Protein AF-N1TZ53-F1 (afdb_monomer)

Foldseek 3Di:
DDPDPDDQQKKKWKKKWKWKAAQNHTPDIDIDIDPDIGSDPVVLVVVVVVVLVCCCVPHQWDQDPDPQFGIWHADDPNRIIMTMHMDMDMDGPPDDPPDPDD

Radius of gyration: 16.99 Å; Cα contacts (8 Å, |Δi|>4): 171; chains: 1; bounding box: 37×34×56 Å

Sequence (102 aa):
MEFSPSKPAETYRIRVTVAIYRDNILSYKNEVIIPSEYFRRTEARAHIQKEISERLLHSNFFRSPRPDYDLVRYAEEATCNTFLRYRILSLKSGESFIKERI

Secondary structure (DSSP, 8-state):
-----PPPSEEEEEEEEEEEEETTEEEEEEEEEEEEEESSHHHHHHHHHHHHHHHHHHSS-EE-SSTT-SEEE--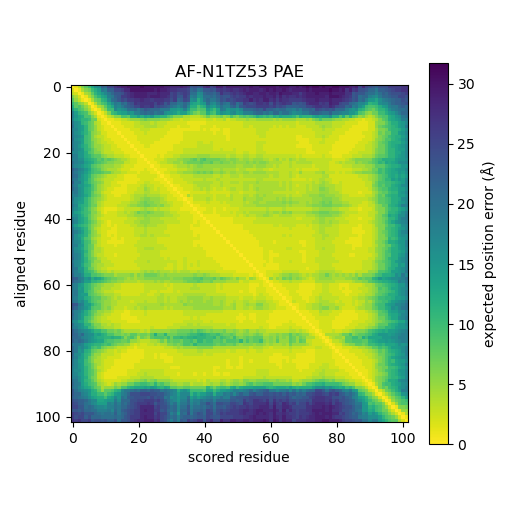TTTTEEEEEEEEEEEEETT--------

Structure (mmCIF, N/CA/C/O backbone):
data_AF-N1TZ53-F1
#
_entry.id   AF-N1TZ53-F1
#
loop_
_atom_site.group_PDB
_atom_site.id
_atom_site.type_symbol
_atom_site.label_atom_id
_atom_site.label_alt_id
_atom_site.label_comp_id
_atom_site.label_asym_id
_atom_site.label_entity_id
_atom_site.label_seq_id
_atom_site.pdbx_PDB_ins_code
_atom_site.Cartn_x
_atom_site.Cartn_y
_atom_site.Cartn_z
_atom_site.occupancy
_atom_site.B_iso_or_equiv
_atom_site.auth_seq_id
_atom_site.auth_comp_id
_atom_site.auth_asym_id
_atom_site.auth_atom_id
_atom_site.pdbx_PDB_model_num
ATOM 1 N N . MET A 1 1 ? 21.599 -3.940 -39.877 1.00 43.41 1 MET A N 1
ATOM 2 C CA . MET A 1 1 ? 21.848 -4.533 -38.547 1.00 43.41 1 MET A CA 1
ATOM 3 C C . MET A 1 1 ? 20.698 -4.112 -37.658 1.00 43.41 1 MET A C 1
ATOM 5 O O . MET A 1 1 ? 20.640 -2.953 -37.271 1.00 43.41 1 MET A O 1
ATOM 9 N N . GLU A 1 2 ? 19.735 -5.001 -37.432 1.00 44.34 2 GLU A N 1
ATOM 10 C CA . GLU A 1 2 ? 18.642 -4.730 -36.498 1.00 44.34 2 GLU A CA 1
ATOM 11 C C . GLU A 1 2 ? 19.167 -4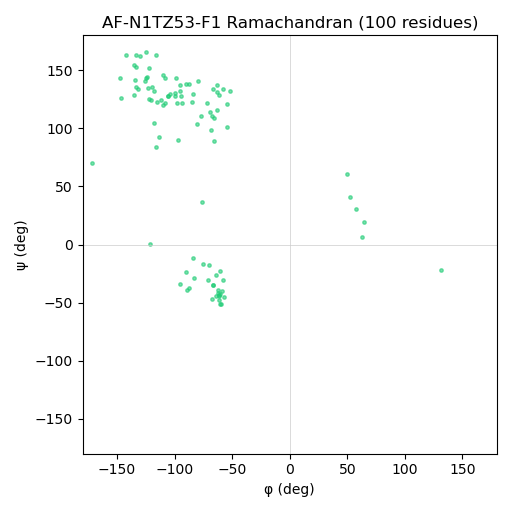.915 -35.074 1.00 44.34 2 GLU A C 1
ATOM 13 O O . GLU A 1 2 ? 19.513 -6.022 -34.660 1.00 44.34 2 GLU A O 1
ATOM 18 N N . PHE A 1 3 ? 19.289 -3.814 -34.333 1.00 52.81 3 PHE A N 1
ATOM 19 C CA . PHE A 1 3 ? 19.540 -3.862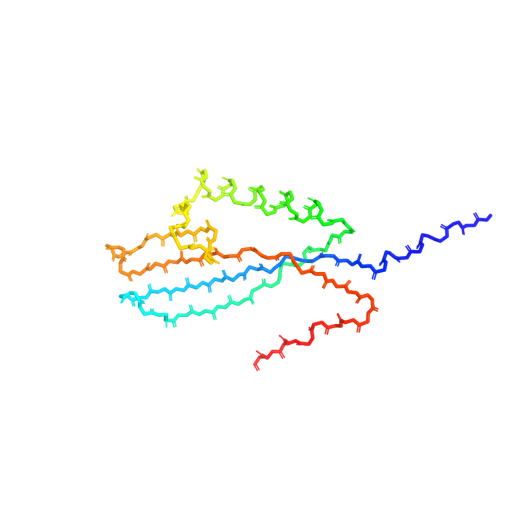 -32.899 1.00 52.81 3 PHE A CA 1
ATOM 20 C C . PHE A 1 3 ? 18.288 -4.426 -32.231 1.00 52.81 3 PHE A C 1
ATOM 22 O O . PHE A 1 3 ? 17.318 -3.710 -32.007 1.00 52.81 3 PHE A O 1
ATOM 29 N N . SER A 1 4 ? 18.304 -5.719 -31.922 1.00 56.62 4 SER A N 1
ATOM 30 C CA . SER A 1 4 ? 17.335 -6.290 -30.991 1.00 56.62 4 SER A CA 1
ATOM 31 C C . SER A 1 4 ? 17.661 -5.735 -29.603 1.00 56.62 4 SER A C 1
ATOM 33 O O . SER A 1 4 ? 18.749 -6.032 -29.099 1.00 56.62 4 SER A O 1
ATOM 35 N N . PRO A 1 5 ? 16.800 -4.916 -28.969 1.00 55.06 5 PRO A N 1
ATOM 36 C CA . PRO A 1 5 ? 17.053 -4.496 -27.603 1.00 55.06 5 PRO A CA 1
ATOM 37 C C . PRO A 1 5 ? 17.024 -5.753 -26.736 1.00 55.06 5 PRO A C 1
ATOM 39 O O . PRO A 1 5 ? 16.006 -6.444 -26.650 1.00 55.06 5 PRO A O 1
ATOM 42 N N . SER A 1 6 ? 18.163 -6.086 -26.128 1.00 62.06 6 SER A N 1
ATOM 43 C CA . SER A 1 6 ? 18.220 -7.125 -25.111 1.00 62.06 6 SER A CA 1
ATOM 44 C C . SER A 1 6 ? 17.192 -6.766 -24.041 1.00 62.06 6 SER A C 1
ATOM 46 O O . SER A 1 6 ? 17.217 -5.667 -23.482 1.00 62.06 6 SER A O 1
ATOM 48 N N . LYS A 1 7 ? 16.227 -7.663 -23.801 1.00 61.59 7 LYS A N 1
ATOM 49 C CA . LYS A 1 7 ? 15.260 -7.473 -22.717 1.00 61.59 7 LYS A CA 1
ATOM 50 C C . LYS A 1 7 ? 16.048 -7.195 -21.432 1.00 61.59 7 LYS A C 1
ATOM 52 O O . LYS A 1 7 ? 17.018 -7.913 -21.167 1.00 61.59 7 LYS A O 1
ATOM 57 N N . PRO A 1 8 ? 15.685 -6.160 -20.660 1.00 64.81 8 PRO A N 1
ATOM 58 C CA . PRO A 1 8 ? 16.395 -5.853 -19.431 1.00 64.81 8 PRO A CA 1
ATOM 59 C C . PRO A 1 8 ? 16.350 -7.070 -18.507 1.00 64.81 8 PRO A C 1
ATOM 61 O O . PRO A 1 8 ? 15.307 -7.697 -18.335 1.00 64.81 8 PRO A O 1
ATOM 64 N N . ALA A 1 9 ? 17.507 -7.412 -17.938 1.00 73.06 9 ALA A N 1
ATOM 65 C CA . ALA A 1 9 ? 17.683 -8.613 -17.120 1.00 73.06 9 ALA A CA 1
ATOM 66 C C . ALA A 1 9 ? 16.783 -8.621 -15.869 1.00 73.06 9 ALA A C 1
ATOM 68 O O . ALA A 1 9 ? 16.462 -9.686 -15.331 1.00 73.06 9 ALA A O 1
ATOM 69 N N . GLU A 1 10 ? 16.361 -7.433 -15.436 1.00 84.62 10 GLU A N 1
ATOM 70 C CA . GLU A 1 10 ? 15.527 -7.193 -14.272 1.00 84.62 10 GLU A CA 1
ATOM 71 C C . GLU A 1 10 ? 14.372 -6.259 -14.649 1.00 84.62 10 GLU A C 1
ATOM 73 O O . GLU A 1 10 ? 14.562 -5.231 -15.303 1.00 84.62 10 GLU A O 1
ATOM 78 N N . THR A 1 11 ? 13.169 -6.622 -14.226 1.00 91.19 11 THR A N 1
ATOM 79 C CA . THR A 1 11 ? 11.987 -5.758 -14.260 1.00 91.19 11 THR A CA 1
ATOM 80 C C . THR A 1 11 ? 11.527 -5.508 -12.832 1.00 91.19 11 THR A C 1
ATOM 82 O O . THR A 1 11 ? 11.935 -6.194 -11.896 1.00 91.19 11 THR A O 1
ATOM 85 N N . TYR A 1 12 ? 10.699 -4.494 -12.627 1.00 93.69 12 TYR A N 1
ATOM 86 C CA . TYR A 1 12 ? 10.177 -4.151 -11.316 1.00 93.69 12 TYR A CA 1
ATOM 87 C C . TYR A 1 12 ? 8.659 -4.119 -11.344 1.00 93.69 12 TYR A C 1
ATOM 89 O O . TYR A 1 12 ? 8.053 -3.647 -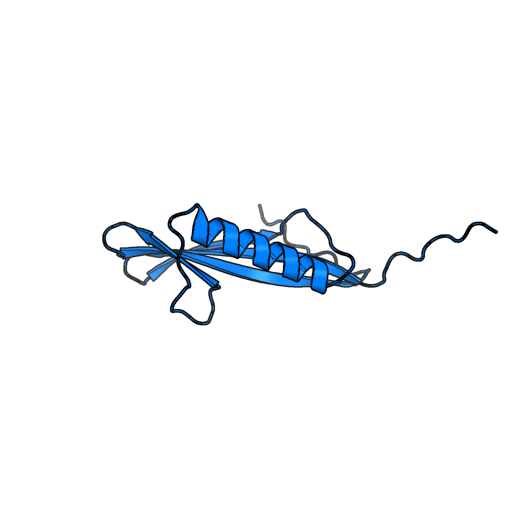12.301 1.00 93.69 12 TYR A O 1
ATOM 97 N N . ARG A 1 13 ? 8.040 -4.570 -10.256 1.00 95.12 13 ARG A N 1
ATOM 98 C CA . ARG A 1 13 ? 6.594 -4.456 -10.026 1.00 95.12 13 ARG A CA 1
ATOM 99 C C . ARG A 1 13 ? 6.327 -3.875 -8.656 1.00 95.12 13 ARG A C 1
ATOM 101 O O . ARG A 1 13 ? 7.194 -3.873 -7.785 1.00 95.12 13 ARG A O 1
ATOM 108 N N . ILE A 1 14 ? 5.118 -3.376 -8.454 1.00 96.44 14 ILE A N 1
ATOM 109 C CA . ILE A 1 14 ? 4.703 -2.810 -7.173 1.00 96.44 14 ILE A CA 1
ATOM 110 C C . ILE A 1 14 ? 3.760 -3.800 -6.498 1.00 96.44 14 ILE A C 1
ATOM 112 O O . ILE A 1 14 ? 2.777 -4.240 -7.089 1.00 96.44 14 ILE A O 1
ATOM 116 N N . ARG A 1 15 ? 4.062 -4.145 -5.249 1.00 96.81 15 ARG A N 1
ATOM 117 C CA . ARG A 1 15 ? 3.168 -4.861 -4.343 1.00 96.81 15 ARG A CA 1
ATOM 118 C C . ARG A 1 15 ? 2.519 -3.865 -3.398 1.00 96.81 15 ARG A C 1
ATOM 120 O O . ARG A 1 15 ? 3.222 -3.097 -2.741 1.00 96.81 15 ARG A O 1
ATOM 127 N N . VAL A 1 16 ? 1.203 -3.945 -3.281 1.00 97.19 16 VAL A N 1
ATOM 128 C CA . VAL A 1 16 ? 0.410 -3.215 -2.296 1.00 97.19 16 VAL A CA 1
ATOM 129 C C . VAL A 1 16 ? -0.113 -4.213 -1.274 1.00 97.19 16 VAL A C 1
ATOM 131 O O . VAL A 1 16 ? -0.823 -5.152 -1.621 1.00 97.19 16 VAL A O 1
ATOM 134 N N . THR A 1 17 ? 0.241 -4.034 -0.008 1.00 97.56 17 THR A N 1
ATOM 135 C CA . THR A 1 17 ? -0.381 -4.767 1.098 1.00 97.56 17 THR A CA 1
ATOM 136 C C . THR A 1 17 ? -1.509 -3.918 1.665 1.00 97.56 17 THR A C 1
ATOM 138 O O . THR A 1 17 ? -1.274 -2.767 2.030 1.00 97.56 17 THR A O 1
ATOM 141 N N . VAL A 1 18 ? -2.702 -4.497 1.775 1.00 97.00 18 VAL A N 1
ATOM 142 C CA . VAL A 1 18 ? -3.856 -3.911 2.464 1.00 97.00 18 VAL A CA 1
ATOM 143 C C . VAL A 1 18 ? -4.071 -4.691 3.752 1.00 97.00 18 VAL A C 1
ATOM 145 O O . VAL A 1 18 ? -4.252 -5.907 3.703 1.00 97.00 18 VAL A O 1
ATOM 148 N N . ALA A 1 19 ? -4.042 -4.015 4.895 1.00 97.38 19 ALA A N 1
ATOM 149 C CA . ALA A 1 19 ? -4.309 -4.622 6.195 1.00 97.38 19 ALA A CA 1
ATOM 150 C C . ALA A 1 19 ? -5.451 -3.889 6.899 1.00 97.38 19 ALA A C 1
ATOM 152 O O . ALA A 1 19 ? -5.467 -2.664 6.925 1.00 97.38 19 ALA A O 1
ATOM 153 N N . ILE A 1 20 ? -6.397 -4.622 7.478 1.00 96.56 20 ILE A N 1
ATOM 154 C CA . ILE A 1 20 ? -7.495 -4.062 8.268 1.00 96.56 20 ILE A CA 1
ATOM 155 C C . ILE A 1 20 ? -7.329 -4.545 9.700 1.00 96.56 20 ILE A C 1
ATOM 157 O O . ILE A 1 20 ? -7.284 -5.751 9.955 1.00 96.56 20 ILE A O 1
ATOM 161 N N . TYR A 1 21 ? -7.238 -3.596 10.623 1.00 96.00 21 TYR A N 1
ATOM 162 C CA . TYR A 1 21 ? -7.212 -3.849 12.055 1.00 96.00 21 TYR A CA 1
ATOM 163 C C . TYR A 1 21 ? -8.557 -3.449 12.655 1.00 96.00 21 TYR A C 1
ATOM 165 O O . TYR A 1 21 ? -8.989 -2.322 12.432 1.00 96.00 21 TYR A O 1
ATOM 173 N N . ARG A 1 22 ? -9.188 -4.353 13.408 1.00 95.25 22 ARG A N 1
ATOM 174 C CA . ARG A 1 22 ?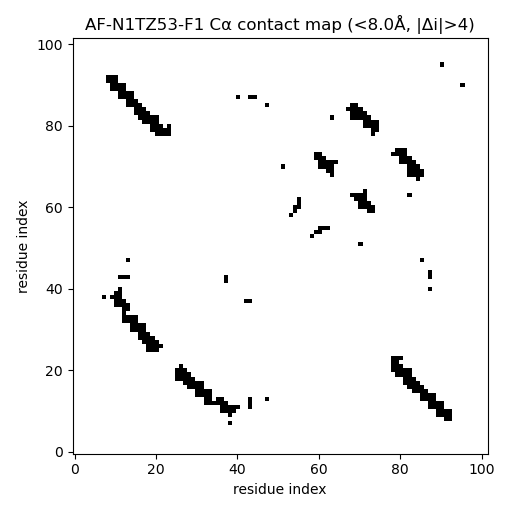 -10.385 -4.097 14.220 1.00 95.25 22 ARG A CA 1
ATOM 175 C C . ARG A 1 22 ? -10.002 -4.206 15.686 1.00 95.25 22 ARG A C 1
ATOM 177 O O . ARG A 1 22 ? -9.386 -5.201 16.053 1.00 95.25 22 ARG A O 1
ATOM 184 N N . ASP A 1 23 ? -10.258 -3.173 16.477 1.00 93.00 23 ASP A N 1
ATOM 185 C CA . ASP A 1 23 ? -9.861 -3.096 17.891 1.00 93.00 23 ASP A CA 1
ATOM 186 C C . ASP A 1 23 ? -8.367 -3.388 18.097 1.00 93.00 23 ASP A C 1
ATOM 188 O O . ASP A 1 23 ? -7.948 -4.106 19.000 1.00 93.00 23 ASP A O 1
ATOM 192 N N . ASN A 1 24 ? -7.537 -2.861 17.190 1.00 89.12 24 ASN A N 1
ATOM 193 C CA . ASN A 1 24 ? -6.094 -3.120 17.105 1.00 89.12 24 ASN A CA 1
ATOM 194 C C . ASN A 1 24 ? -5.679 -4.578 16.825 1.00 89.12 24 ASN A C 1
ATOM 196 O O . ASN A 1 24 ? -4.479 -4.857 16.762 1.00 89.12 24 ASN A O 1
ATOM 200 N N . ILE A 1 25 ? -6.619 -5.479 16.543 1.00 94.00 25 ILE A N 1
ATOM 201 C CA . ILE A 1 25 ? -6.373 -6.863 16.127 1.00 94.00 25 ILE A CA 1
ATOM 202 C C . ILE A 1 25 ? -6.408 -6.945 14.600 1.00 94.00 25 ILE A C 1
ATOM 204 O O . ILE A 1 25 ? -7.313 -6.421 13.953 1.00 94.00 25 ILE A O 1
ATOM 208 N N . LEU A 1 26 ? -5.414 -7.601 13.994 1.00 95.44 26 LEU A N 1
ATOM 209 C CA . LEU A 1 26 ? -5.383 -7.803 12.545 1.00 95.44 26 LEU A CA 1
ATOM 210 C C . LEU A 1 26 ? -6.543 -8.718 12.128 1.00 95.44 26 LEU A C 1
ATOM 212 O O . LEU A 1 26 ? -6.515 -9.915 12.394 1.00 95.44 26 LEU A O 1
ATOM 216 N N . SER A 1 27 ? -7.539 -8.151 11.453 1.00 95.69 27 SER A N 1
ATOM 217 C CA . SER A 1 27 ? -8.732 -8.869 11.000 1.00 95.69 27 SER A CA 1
ATOM 218 C C . SER A 1 27 ? -8.594 -9.356 9.558 1.00 95.69 27 SER A C 1
ATOM 220 O O . SER A 1 27 ? -9.092 -10.424 9.216 1.00 95.69 27 SER A O 1
ATOM 222 N N . TYR A 1 28 ? -7.897 -8.596 8.711 1.00 95.69 28 TYR A N 1
ATOM 223 C CA . TYR A 1 28 ? -7.692 -8.949 7.309 1.00 95.69 28 TYR A CA 1
ATOM 224 C C . TYR A 1 28 ? -6.339 -8.455 6.815 1.00 95.69 28 TYR A C 1
ATOM 226 O O . TYR A 1 28 ? -5.898 -7.361 7.167 1.00 95.69 28 TYR A O 1
ATOM 234 N N . LYS A 1 29 ? -5.694 -9.245 5.957 1.00 96.38 29 LYS A N 1
ATOM 235 C CA . LYS A 1 29 ? -4.470 -8.858 5.263 1.00 96.38 29 LYS A CA 1
ATOM 236 C C . LYS A 1 29 ? -4.449 -9.486 3.882 1.00 96.38 29 LYS A C 1
ATOM 238 O O . LYS A 1 29 ? -4.535 -10.703 3.769 1.00 96.38 29 LYS A O 1
ATOM 243 N N . ASN A 1 30 ? -4.268 -8.665 2.858 1.00 96.81 30 ASN A N 1
ATOM 244 C CA . ASN A 1 30 ? -4.085 -9.137 1.494 1.00 96.81 30 ASN A CA 1
ATOM 245 C C . ASN A 1 30 ? -2.935 -8.403 0.804 1.00 96.81 30 ASN A C 1
ATOM 247 O O . ASN A 1 30 ? -2.590 -7.275 1.163 1.00 96.81 30 ASN A O 1
ATOM 251 N N . GLU A 1 31 ? -2.332 -9.058 -0.180 1.00 95.06 31 GLU A N 1
ATOM 252 C CA . GLU A 1 31 ? -1.256 -8.518 -0.999 1.00 95.06 31 GLU A CA 1
ATOM 253 C C . GLU A 1 31 ? -1.673 -8.555 -2.467 1.00 95.06 31 GLU A C 1
ATOM 255 O O . GLU A 1 31 ? -2.033 -9.600 -2.996 1.00 95.06 31 GLU A O 1
ATOM 260 N N . VAL A 1 32 ? -1.604 -7.404 -3.128 1.00 94.31 32 VAL A N 1
ATOM 261 C CA . VAL A 1 32 ? -1.971 -7.241 -4.534 1.00 94.31 32 VAL A CA 1
ATOM 262 C C . VAL A 1 32 ? -0.740 -6.791 -5.305 1.00 94.31 32 VAL A C 1
ATOM 264 O O . VAL A 1 32 ? -0.036 -5.873 -4.882 1.00 94.31 32 VAL A O 1
ATOM 267 N N . ILE A 1 33 ? -0.467 -7.432 -6.438 1.00 94.31 33 ILE A N 1
ATOM 268 C CA . ILE A 1 33 ? 0.574 -6.988 -7.365 1.00 94.31 33 ILE A CA 1
ATOM 269 C C . ILE A 1 33 ? -0.074 -6.098 -8.420 1.00 94.31 33 ILE A C 1
ATOM 271 O O . ILE A 1 33 ? -0.973 -6.535 -9.136 1.00 94.31 33 ILE A O 1
ATOM 275 N N . ILE A 1 34 ? 0.396 -4.857 -8.536 1.00 92.44 34 ILE A N 1
ATOM 276 C CA . ILE A 1 34 ? -0.057 -3.941 -9.584 1.00 92.44 34 ILE A CA 1
ATOM 277 C C . ILE A 1 34 ? 0.341 -4.538 -10.951 1.00 92.44 34 ILE A C 1
ATOM 279 O O . ILE A 1 34 ? 1.451 -5.071 -11.092 1.00 92.44 34 ILE A O 1
ATOM 283 N N . PRO A 1 35 ? -0.545 -4.504 -11.962 1.00 89.56 35 PRO A N 1
ATOM 284 C CA . PRO A 1 35 ? -0.265 -5.081 -13.278 1.00 89.56 35 PRO A CA 1
ATOM 285 C C . PRO A 1 35 ? 0.886 -4.383 -14.012 1.00 89.56 35 PRO A C 1
ATOM 287 O O . PRO A 1 35 ? 1.550 -5.014 -14.822 1.00 89.56 35 PRO A O 1
ATOM 290 N N . SER A 1 36 ? 1.149 -3.108 -13.712 1.00 91.38 36 SER A N 1
ATOM 291 C CA . SER A 1 36 ? 2.231 -2.338 -14.324 1.00 91.38 36 SER A CA 1
ATOM 292 C C . SER A 1 36 ? 3.612 -2.916 -14.009 1.00 91.38 36 SER A C 1
ATOM 294 O O . SER A 1 36 ? 3.961 -3.138 -12.844 1.00 91.38 36 SER A O 1
ATOM 296 N N . GLU A 1 37 ? 4.408 -3.078 -15.060 1.00 91.75 37 GLU A N 1
ATOM 297 C CA . GLU A 1 37 ? 5.814 -3.467 -15.002 1.00 91.75 37 GLU A CA 1
ATOM 298 C C . GLU A 1 37 ? 6.699 -2.272 -15.360 1.00 91.75 37 GLU A C 1
ATOM 300 O O . GLU A 1 37 ? 6.351 -1.455 -16.213 1.00 91.75 37 GLU A O 1
ATOM 305 N N . TYR A 1 38 ? 7.843 -2.164 -14.691 1.00 92.75 38 TYR A N 1
ATOM 306 C CA . TYR A 1 38 ? 8.796 -1.071 -14.863 1.00 92.75 38 TYR A CA 1
ATOM 307 C C . TYR A 1 38 ? 10.166 -1.621 -15.213 1.00 92.75 38 TYR A C 1
ATOM 309 O O . TYR A 1 38 ? 10.599 -2.634 -14.665 1.00 92.75 38 TYR A O 1
ATOM 317 N N . PHE A 1 39 ? 10.895 -0.906 -16.061 1.00 90.62 39 PHE A N 1
ATOM 318 C CA . PHE A 1 39 ? 12.271 -1.267 -16.400 1.00 90.62 39 PHE A CA 1
ATOM 319 C C . PHE A 1 39 ? 13.281 -0.607 -15.463 1.00 90.62 39 PHE A C 1
ATOM 321 O O . PHE A 1 39 ? 14.387 -1.112 -15.282 1.00 90.62 39 PHE A O 1
ATOM 328 N N . ARG A 1 40 ? 12.906 0.511 -14.829 1.00 91.50 40 ARG A N 1
ATOM 329 C CA . ARG A 1 40 ? 13.743 1.208 -13.849 1.00 91.50 40 ARG A CA 1
ATOM 330 C C . AR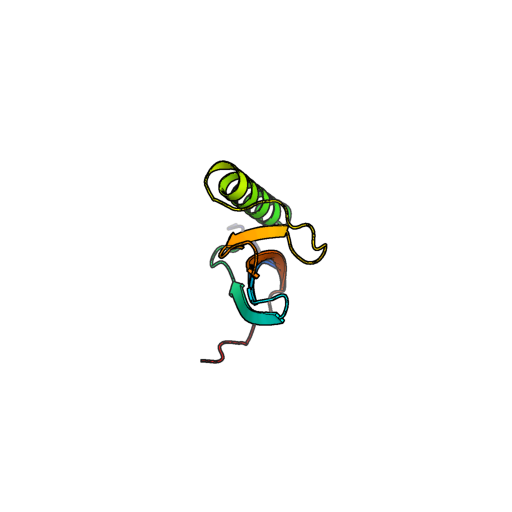G A 1 40 ? 13.051 1.275 -12.495 1.00 91.50 40 ARG A C 1
ATOM 332 O O . ARG A 1 40 ? 11.895 1.675 -12.377 1.00 91.50 40 ARG A O 1
ATOM 339 N N . ARG A 1 41 ? 13.801 0.996 -11.427 1.00 92.50 41 ARG A N 1
ATOM 340 C CA . ARG A 1 41 ? 13.305 1.108 -10.044 1.00 92.50 41 ARG A CA 1
ATOM 341 C C . ARG A 1 41 ? 12.809 2.520 -9.700 1.00 92.50 41 ARG A C 1
ATOM 343 O O . ARG A 1 41 ? 11.922 2.678 -8.864 1.00 92.50 41 ARG A O 1
ATOM 350 N N . THR A 1 42 ? 13.393 3.549 -10.314 1.00 95.19 42 THR A N 1
ATOM 351 C CA . THR A 1 42 ? 12.998 4.953 -10.130 1.00 95.19 42 THR A CA 1
ATOM 352 C C . THR A 1 42 ? 11.605 5.247 -10.683 1.00 95.19 42 THR A C 1
ATOM 354 O O . THR A 1 42 ? 10.874 6.004 -10.054 1.00 95.19 42 THR A O 1
ATOM 357 N N . GLU A 1 43 ? 11.199 4.605 -11.780 1.00 95.31 43 GLU A N 1
ATOM 358 C CA . GLU A 1 43 ? 9.852 4.742 -12.356 1.00 95.31 43 GLU A CA 1
ATOM 359 C C . GLU A 1 43 ? 8.800 4.135 -11.425 1.00 95.31 43 GLU A C 1
ATOM 361 O O . GLU A 1 43 ? 7.820 4.794 -11.081 1.00 95.31 43 GLU A O 1
ATOM 366 N N . ALA A 1 44 ? 9.058 2.925 -10.915 1.00 95.75 44 ALA A N 1
ATOM 367 C CA . ALA A 1 44 ? 8.195 2.289 -9.920 1.00 95.75 44 ALA A CA 1
ATOM 368 C C . ALA A 1 44 ? 8.064 3.151 -8.649 1.00 95.75 44 ALA A C 1
ATOM 370 O O . ALA A 1 44 ? 6.979 3.288 -8.084 1.00 95.75 44 ALA A O 1
ATOM 371 N N . ARG A 1 45 ? 9.163 3.778 -8.206 1.00 97.00 45 ARG A N 1
ATOM 372 C CA . ARG A 1 45 ? 9.148 4.710 -7.068 1.00 97.00 45 ARG A CA 1
ATOM 373 C C . ARG A 1 45 ? 8.310 5.953 -7.360 1.00 97.00 45 ARG A C 1
ATOM 375 O O . ARG A 1 45 ? 7.538 6.353 -6.493 1.00 97.00 45 ARG A O 1
ATOM 382 N N . ALA A 1 46 ? 8.456 6.546 -8.542 1.00 97.69 46 ALA A N 1
ATOM 383 C CA . ALA A 1 46 ? 7.686 7.717 -8.945 1.00 97.69 46 ALA A CA 1
ATOM 384 C C . ALA A 1 46 ? 6.181 7.408 -8.994 1.00 97.69 46 ALA A C 1
ATOM 386 O O . ALA A 1 46 ? 5.384 8.212 -8.518 1.00 97.69 46 ALA A O 1
ATOM 387 N N . HIS A 1 47 ? 5.793 6.217 -9.471 1.00 96.88 47 HIS A N 1
ATOM 388 C CA . HIS A 1 47 ? 4.400 5.767 -9.417 1.00 96.88 47 HIS A CA 1
ATOM 389 C C . HIS A 1 47 ? 3.888 5.698 -7.976 1.00 96.88 47 HIS A C 1
ATOM 391 O O . HIS A 1 47 ? 2.857 6.290 -7.673 1.00 96.88 47 HIS A O 1
ATOM 397 N N . ILE A 1 48 ? 4.618 5.029 -7.073 1.00 97.50 48 ILE A N 1
ATOM 398 C CA . ILE A 1 48 ? 4.226 4.934 -5.656 1.00 97.50 48 ILE A CA 1
ATOM 399 C C . ILE A 1 48 ? 4.064 6.330 -5.047 1.00 97.50 48 ILE A C 1
ATOM 401 O O . ILE A 1 48 ? 3.090 6.593 -4.349 1.00 97.50 48 ILE A O 1
ATOM 405 N N . GLN A 1 49 ? 5.010 7.236 -5.308 1.00 97.62 49 GLN A N 1
ATOM 406 C CA . GLN A 1 49 ? 4.946 8.605 -4.799 1.00 97.62 49 GLN A CA 1
ATOM 407 C C . GLN A 1 49 ? 3.715 9.347 -5.316 1.00 97.62 49 GLN A C 1
ATOM 409 O O . GLN A 1 49 ? 3.045 10.009 -4.528 1.00 97.62 49 GLN A O 1
ATOM 414 N N . LYS A 1 50 ? 3.400 9.209 -6.607 1.00 97.06 50 LYS A N 1
ATOM 415 C CA . LYS A 1 50 ? 2.202 9.796 -7.205 1.00 97.06 50 LYS A CA 1
ATOM 416 C C . LYS A 1 50 ? 0.931 9.255 -6.547 1.00 97.06 50 LYS A C 1
ATOM 418 O O . LYS A 1 50 ? 0.131 10.051 -6.071 1.00 97.06 50 LYS A O 1
ATOM 423 N N . GLU A 1 51 ? 0.789 7.935 -6.436 1.00 96.00 51 GLU A N 1
ATOM 424 C CA . GLU A 1 51 ? -0.399 7.303 -5.846 1.00 96.00 51 GLU A CA 1
ATOM 425 C C . GLU A 1 51 ? -0.582 7.689 -4.370 1.00 96.00 51 GLU A C 1
ATOM 427 O O . GLU A 1 51 ? -1.689 7.988 -3.925 1.00 96.00 51 GLU A O 1
ATOM 432 N N . ILE A 1 52 ? 0.511 7.731 -3.603 1.00 97.12 52 ILE A N 1
ATOM 433 C CA . ILE A 1 52 ? 0.485 8.187 -2.212 1.00 97.12 52 ILE A CA 1
ATOM 434 C C . ILE A 1 52 ? 0.030 9.646 -2.131 1.00 97.12 52 ILE A C 1
ATOM 436 O O . ILE A 1 52 ? -0.835 9.959 -1.316 1.00 97.12 52 ILE A O 1
ATOM 440 N N . SER A 1 53 ? 0.596 10.535 -2.949 1.00 97.56 53 SER A N 1
ATOM 441 C CA . SER A 1 53 ? 0.213 11.950 -2.963 1.00 97.56 53 SER A CA 1
ATOM 442 C C . SER A 1 53 ? -1.257 12.129 -3.337 1.00 97.56 53 SER A C 1
ATOM 444 O O . SER A 1 53 ? -1.971 12.854 -2.654 1.00 97.56 53 SER A O 1
ATOM 446 N N . GLU A 1 54 ? -1.739 11.419 -4.358 1.00 96.88 54 GLU A N 1
ATOM 447 C CA . GLU A 1 54 ? -3.148 11.443 -4.759 1.00 96.88 54 GLU A CA 1
ATOM 448 C C . GLU A 1 54 ? -4.068 10.954 -3.633 1.00 96.88 54 GLU A C 1
ATOM 450 O O . GLU A 1 54 ? -5.082 11.589 -3.354 1.00 96.88 54 GLU A O 1
ATOM 455 N N . ARG A 1 55 ? -3.703 9.877 -2.923 1.00 96.06 55 ARG A N 1
ATOM 456 C CA . ARG A 1 55 ? -4.490 9.377 -1.781 1.00 96.06 55 ARG A CA 1
ATOM 457 C C . ARG A 1 55 ? -4.505 10.336 -0.598 1.00 96.06 55 ARG A C 1
ATOM 459 O O . ARG A 1 55 ? -5.525 10.419 0.071 1.00 96.06 55 ARG A O 1
ATOM 466 N N . LEU A 1 56 ? -3.410 11.048 -0.344 1.00 96.31 56 LEU A N 1
ATOM 467 C CA . LEU A 1 56 ? -3.357 12.065 0.710 1.00 96.31 56 LEU A CA 1
ATOM 468 C C . LEU A 1 56 ? -4.178 13.313 0.358 1.00 96.31 56 LEU A C 1
ATOM 470 O O . LEU A 1 56 ? -4.673 13.980 1.258 1.00 96.31 56 LEU A O 1
ATOM 474 N N . LEU A 1 57 ? -4.303 13.641 -0.932 1.00 96.00 57 LEU A N 1
ATOM 475 C CA . LEU A 1 57 ? -5.026 14.826 -1.402 1.00 96.00 57 LEU A CA 1
ATOM 476 C C . LEU A 1 57 ? -6.523 14.577 -1.614 1.00 96.00 57 LEU A C 1
ATOM 478 O O . LEU A 1 57 ? -7.334 15.465 -1.371 1.00 96.00 57 LEU A O 1
ATOM 482 N N . HIS A 1 58 ? -6.890 13.393 -2.105 1.00 95.12 58 HIS A N 1
ATOM 483 C CA . HIS A 1 58 ? -8.233 13.116 -2.626 1.00 95.12 58 HIS A CA 1
ATOM 484 C C . HIS A 1 58 ? -8.954 11.974 -1.908 1.00 95.12 58 HIS A C 1
ATOM 486 O O . HIS A 1 58 ? -10.063 11.608 -2.289 1.00 95.12 58 HIS A O 1
ATOM 492 N N . SER A 1 59 ? -8.344 11.352 -0.901 1.00 92.12 59 SER A N 1
ATOM 493 C CA . SER A 1 59 ? -8.958 10.266 -0.135 1.00 92.12 59 SER A CA 1
ATOM 494 C C . SER A 1 59 ? -8.770 10.486 1.363 1.00 92.12 59 SER A C 1
ATOM 496 O O . SER A 1 59 ? -7.887 11.216 1.792 1.00 92.12 59 SER A O 1
ATOM 498 N N . ASN A 1 60 ? -9.561 9.792 2.184 1.00 93.19 60 ASN A N 1
ATOM 499 C CA . ASN A 1 60 ? -9.452 9.845 3.650 1.00 93.19 60 ASN A CA 1
ATOM 500 C C . ASN A 1 60 ? -8.250 9.036 4.187 1.00 93.19 60 ASN A C 1
ATOM 502 O O . ASN A 1 60 ? -8.354 8.360 5.210 1.00 93.19 60 ASN A O 1
ATOM 506 N N . PHE A 1 61 ? -7.131 9.035 3.464 1.00 97.00 61 PHE A N 1
ATOM 507 C CA . PHE A 1 61 ? -5.886 8.415 3.897 1.00 97.00 61 PHE A CA 1
ATOM 508 C C . PHE A 1 61 ? -4.950 9.467 4.483 1.00 97.00 61 PHE A C 1
ATOM 510 O O . PHE A 1 61 ? -4.824 10.576 3.980 1.00 97.00 61 PHE A O 1
ATOM 517 N N . PHE A 1 62 ? -4.228 9.063 5.516 1.00 96.75 62 PHE A N 1
ATOM 518 C CA . PHE A 1 62 ? -3.221 9.847 6.211 1.00 96.75 62 PHE A CA 1
ATOM 519 C C . PHE A 1 62 ? -1.908 9.078 6.224 1.00 96.75 62 PHE A C 1
ATOM 521 O O . PHE A 1 62 ? -1.877 7.871 5.974 1.00 96.75 62 PHE A O 1
ATOM 528 N N . ARG A 1 63 ? -0.810 9.757 6.559 1.00 96.81 63 ARG A N 1
ATOM 529 C CA . ARG A 1 63 ? 0.458 9.075 6.830 1.00 96.81 63 ARG A CA 1
ATOM 530 C C . ARG A 1 63 ? 0.289 8.139 8.020 1.00 96.81 63 ARG A C 1
ATOM 532 O O . ARG A 1 63 ? -0.220 8.540 9.064 1.00 96.81 63 ARG A O 1
ATOM 539 N N . SER A 1 64 ? 0.695 6.887 7.838 1.00 96.19 64 SER A N 1
ATOM 540 C CA . SER A 1 64 ? 0.623 5.895 8.905 1.00 96.19 64 SER A CA 1
ATOM 541 C C . SER A 1 64 ? 1.586 6.263 10.042 1.00 96.19 64 SER A C 1
ATOM 543 O O . SER A 1 64 ? 2.751 6.553 9.766 1.00 96.19 64 SER A O 1
ATOM 545 N N . PRO A 1 65 ? 1.153 6.198 11.314 1.00 93.25 65 PRO A N 1
ATOM 546 C CA . PRO A 1 65 ? 2.059 6.291 12.458 1.00 93.25 65 PRO A CA 1
ATOM 547 C C . PRO A 1 65 ? 2.852 4.993 12.675 1.00 93.25 65 PRO A C 1
ATOM 549 O O . PRO A 1 65 ? 3.849 4.985 13.392 1.00 93.25 65 PRO A O 1
ATOM 552 N N . ARG A 1 66 ? 2.413 3.877 12.076 1.00 92.38 66 ARG A N 1
ATOM 553 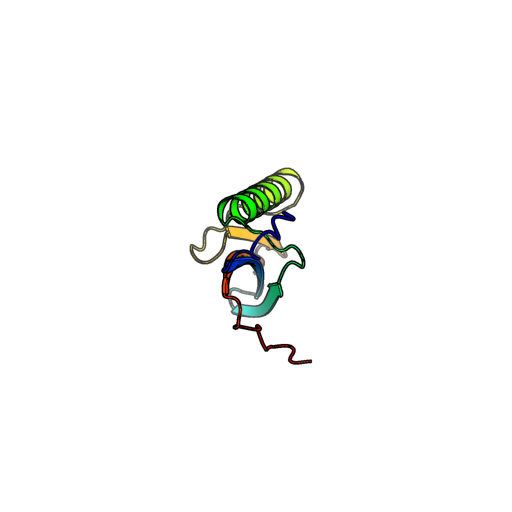C CA . ARG A 1 66 ? 3.125 2.600 12.143 1.00 92.38 66 ARG A CA 1
ATOM 554 C C . ARG A 1 66 ? 4.221 2.554 11.073 1.00 92.38 66 ARG A C 1
ATOM 556 O O . ARG A 1 66 ? 3.899 2.794 9.908 1.00 92.38 66 ARG A O 1
ATOM 563 N N . PRO A 1 67 ? 5.471 2.204 11.4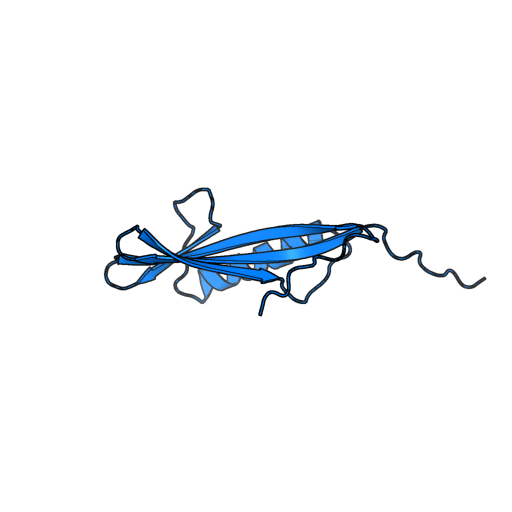28 1.00 90.69 67 PRO A N 1
ATOM 564 C CA . PRO A 1 67 ? 6.623 2.273 10.523 1.00 90.69 67 PRO A CA 1
ATOM 565 C C . PRO A 1 67 ? 6.590 1.234 9.393 1.0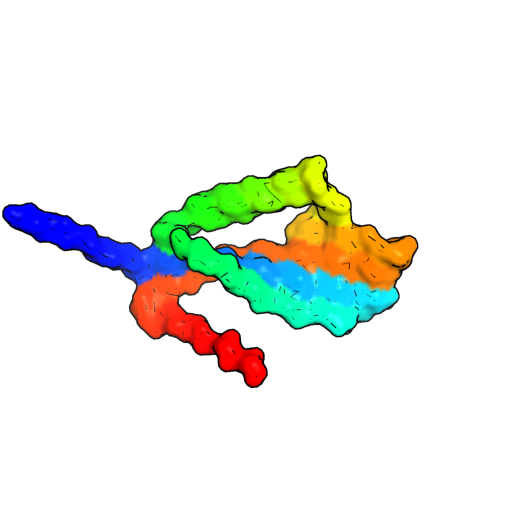0 90.69 67 PRO A C 1
ATOM 567 O O . PRO A 1 67 ? 7.316 1.350 8.407 1.00 90.69 67 PRO A O 1
ATOM 570 N N . ASP A 1 68 ? 5.777 0.190 9.531 1.00 93.25 68 ASP A N 1
ATOM 571 C CA . ASP A 1 68 ? 5.627 -0.871 8.544 1.00 93.25 68 ASP A CA 1
ATOM 572 C C . ASP A 1 68 ? 4.629 -0.532 7.428 1.00 93.25 68 ASP A C 1
ATOM 574 O O . ASP A 1 68 ? 4.640 -1.217 6.402 1.00 93.25 68 ASP A O 1
ATOM 578 N N . TYR A 1 69 ? 3.838 0.535 7.577 1.00 96.94 69 TYR A N 1
ATOM 579 C CA . TYR A 1 69 ? 2.845 0.988 6.601 1.00 96.94 69 TYR A CA 1
ATOM 580 C C . TYR A 1 69 ? 3.105 2.429 6.161 1.00 96.94 69 TYR A C 1
ATOM 582 O O . TYR A 1 69 ? 3.632 3.243 6.911 1.00 96.94 69 TYR A O 1
ATOM 590 N N . ASP A 1 70 ? 2.699 2.757 4.939 1.00 97.25 70 ASP A N 1
ATOM 591 C CA . ASP A 1 70 ? 2.854 4.097 4.372 1.00 97.25 70 ASP A CA 1
ATOM 592 C C . ASP A 1 70 ? 1.644 4.981 4.689 1.00 97.25 70 ASP A C 1
ATOM 594 O O . ASP A 1 70 ? 1.790 6.172 4.984 1.00 97.25 70 ASP A O 1
ATOM 598 N N . LEU A 1 71 ? 0.443 4.395 4.634 1.00 97.88 71 LEU A N 1
ATOM 599 C CA . LEU A 1 71 ? -0.822 5.103 4.812 1.00 97.88 71 LEU A CA 1
ATOM 600 C C . LEU A 1 71 ? -1.763 4.375 5.769 1.00 97.88 71 LEU A C 1
ATOM 602 O O . LEU A 1 71 ? -1.743 3.148 5.868 1.00 97.88 71 LEU A O 1
ATOM 606 N N . VAL A 1 72 ? -2.625 5.151 6.419 1.00 97.50 72 VAL A N 1
ATOM 607 C CA . VAL A 1 72 ? -3.724 4.682 7.263 1.00 97.50 72 VAL A CA 1
ATOM 608 C C . VAL A 1 72 ? -4.999 5.456 6.944 1.00 97.50 72 VAL A C 1
ATOM 610 O O . VAL A 1 72 ? -4.960 6.659 6.709 1.00 97.50 72 VAL A O 1
ATOM 613 N N . ARG A 1 73 ? -6.135 4.772 6.945 1.00 96.69 73 ARG A N 1
ATOM 614 C CA . ARG A 1 73 ? -7.473 5.361 6.958 1.00 96.69 73 ARG A CA 1
ATOM 615 C C . ARG A 1 73 ? -8.183 4.873 8.209 1.00 96.69 73 ARG A C 1
ATOM 617 O O . ARG A 1 73 ? -8.310 3.663 8.401 1.00 96.69 73 ARG A O 1
ATOM 624 N N . TYR A 1 74 ? -8.648 5.814 9.017 1.00 94.94 74 TYR A N 1
ATOM 625 C CA . TYR A 1 74 ? -9.409 5.541 10.230 1.00 94.94 74 TYR A CA 1
ATOM 626 C C . TYR A 1 74 ? -10.900 5.421 9.898 1.00 94.94 74 TYR A C 1
ATOM 628 O O . TYR A 1 74 ? -11.418 6.197 9.092 1.00 94.94 74 TYR A O 1
ATOM 636 N N . ALA A 1 75 ? -11.580 4.452 10.503 1.00 91.38 75 ALA A N 1
ATOM 637 C CA . ALA A 1 75 ? -13.033 4.306 10.455 1.00 91.38 75 ALA A CA 1
ATOM 638 C C . ALA A 1 75 ? -13.553 3.818 11.816 1.00 91.38 75 ALA A C 1
ATOM 640 O O . ALA A 1 75 ? -12.763 3.340 12.632 1.00 91.38 75 ALA A O 1
ATOM 641 N N . GLU A 1 76 ? -14.862 3.966 12.052 1.00 86.56 76 GLU A N 1
ATOM 642 C CA . GLU A 1 76 ? -15.551 3.506 13.273 1.00 86.56 76 GLU A CA 1
ATOM 643 C C . GLU A 1 76 ? -14.830 3.970 14.551 1.00 86.56 76 GLU A C 1
ATOM 645 O O . GLU A 1 76 ? -14.301 3.163 15.302 1.00 86.56 76 GLU A O 1
ATOM 650 N N . GLU A 1 77 ? -14.706 5.286 14.761 1.00 88.44 77 GLU A N 1
ATOM 651 C CA . GLU A 1 77 ? -14.010 5.846 15.942 1.00 88.44 77 GLU A CA 1
ATOM 652 C C . GLU A 1 77 ? -12.546 5.374 16.086 1.00 88.44 77 GLU A C 1
ATOM 654 O O . GLU A 1 77 ? -12.007 5.257 17.181 1.00 88.44 77 GLU A O 1
ATOM 659 N N . ALA A 1 78 ? -11.885 5.107 14.952 1.00 84.69 78 ALA A N 1
ATOM 660 C CA . ALA A 1 78 ? -10.533 4.549 14.868 1.00 84.69 78 ALA A CA 1
ATOM 661 C C . ALA A 1 78 ? -10.387 3.120 15.430 1.00 84.69 78 ALA A C 1
ATOM 663 O O . ALA A 1 78 ? -9.264 2.668 15.683 1.00 84.69 78 ALA A O 1
ATOM 664 N N . THR A 1 79 ? -11.492 2.383 15.560 1.00 89.38 79 THR A N 1
ATOM 665 C CA . THR A 1 79 ? -11.478 0.952 15.894 1.00 89.38 79 THR A CA 1
ATOM 666 C C . THR A 1 79 ? -11.262 0.084 14.656 1.00 89.38 79 THR A C 1
ATOM 668 O O . THR A 1 79 ? -10.625 -0.958 14.772 1.00 89.38 79 THR A O 1
ATOM 671 N N . CYS A 1 80 ? -11.678 0.525 13.460 1.00 94.69 80 CYS A N 1
ATOM 672 C CA . CYS A 1 80 ? -11.567 -0.227 12.205 1.00 94.69 80 CYS A CA 1
ATOM 673 C C . CYS A 1 80 ? -10.633 0.480 11.206 1.00 94.69 80 CYS A C 1
ATOM 675 O O . CYS A 1 80 ? -11.045 1.233 10.323 1.00 94.69 80 CYS A O 1
ATOM 677 N N . ASN A 1 81 ? -9.330 0.240 11.341 1.00 96.19 81 ASN A N 1
ATOM 678 C CA . ASN A 1 81 ? -8.293 0.978 10.621 1.00 96.19 81 ASN A CA 1
ATOM 679 C C . ASN A 1 81 ? -7.783 0.201 9.408 1.00 96.19 81 ASN A C 1
ATOM 681 O O . ASN A 1 81 ? -7.350 -0.945 9.524 1.00 96.19 81 ASN A O 1
ATOM 685 N N . THR A 1 82 ? -7.782 0.845 8.240 1.00 97.00 82 THR A N 1
ATOM 686 C CA . THR A 1 82 ? -7.206 0.294 7.006 1.00 97.00 82 THR A CA 1
ATOM 687 C C . THR A 1 82 ? -5.803 0.849 6.794 1.00 97.00 82 THR A C 1
ATOM 689 O O . THR A 1 82 ? -5.637 2.054 6.649 1.00 97.00 82 THR A O 1
ATOM 692 N N . PHE A 1 83 ? -4.801 -0.016 6.705 1.00 97.44 83 PHE A N 1
ATOM 693 C CA . PHE A 1 83 ? -3.416 0.339 6.431 1.00 97.44 83 PHE A CA 1
ATOM 694 C C . PHE A 1 83 ? -2.987 -0.119 5.041 1.00 97.44 83 PHE A C 1
ATOM 696 O O . PHE A 1 83 ? -3.400 -1.178 4.560 1.00 97.44 83 PHE A O 1
ATOM 703 N N . LEU A 1 84 ? -2.116 0.671 4.418 1.00 97.81 84 LEU A N 1
ATOM 704 C CA . LEU A 1 84 ? -1.536 0.382 3.114 1.00 97.81 84 LEU A CA 1
ATOM 705 C C . LEU A 1 84 ? -0.020 0.420 3.178 1.00 97.81 84 LEU A C 1
ATOM 707 O O . LEU A 1 84 ? 0.562 1.304 3.805 1.00 97.81 84 LEU A O 1
ATOM 711 N N . ARG A 1 85 ? 0.611 -0.514 2.475 1.00 97.81 85 ARG A N 1
ATOM 712 C CA . ARG A 1 85 ? 2.063 -0.571 2.323 1.00 97.81 85 ARG A CA 1
ATOM 713 C C . ARG A 1 85 ? 2.434 -0.839 0.876 1.00 97.81 85 ARG A C 1
ATOM 715 O O . ARG A 1 85 ? 1.984 -1.832 0.310 1.00 97.81 85 ARG A O 1
ATOM 722 N N . TYR A 1 86 ? 3.314 -0.019 0.326 1.00 97.31 86 TYR A N 1
ATOM 723 C CA . TYR A 1 86 ? 3.842 -0.133 -1.024 1.00 97.31 86 TYR A CA 1
ATOM 724 C C . TYR A 1 86 ? 5.265 -0.682 -0.994 1.00 97.31 86 TYR A C 1
ATOM 726 O O . TYR A 1 86 ? 6.139 -0.188 -0.281 1.00 97.31 86 TYR A O 1
ATOM 734 N N . ARG A 1 87 ? 5.534 -1.715 -1.793 1.00 96.44 87 ARG A N 1
ATOM 735 C CA . ARG A 1 87 ? 6.877 -2.284 -1.948 1.00 96.44 87 ARG A CA 1
ATOM 736 C C . ARG A 1 87 ? 7.193 -2.502 -3.416 1.00 96.44 87 ARG A C 1
ATOM 738 O O . ARG A 1 87 ? 6.376 -3.027 -4.160 1.00 96.44 87 ARG A O 1
ATOM 745 N N . ILE A 1 88 ? 8.404 -2.124 -3.813 1.00 95.88 88 ILE A N 1
ATOM 746 C CA . ILE A 1 88 ? 8.931 -2.443 -5.139 1.00 95.88 88 ILE A CA 1
ATOM 747 C C . ILE A 1 88 ? 9.543 -3.838 -5.064 1.00 95.88 88 ILE A C 1
ATOM 749 O O . ILE A 1 88 ? 10.437 -4.077 -4.251 1.00 95.88 88 ILE A O 1
ATOM 753 N N . LEU A 1 89 ? 9.057 -4.734 -5.909 1.00 94.31 89 LEU A N 1
ATOM 754 C CA . LEU A 1 89 ? 9.624 -6.050 -6.147 1.00 94.31 89 LEU A CA 1
ATOM 755 C C . LEU A 1 89 ? 10.545 -5.973 -7.358 1.00 94.31 89 LEU A C 1
ATOM 757 O O . LEU A 1 89 ? 10.191 -5.342 -8.351 1.00 94.31 89 LEU A O 1
ATOM 761 N N . SER A 1 90 ? 11.702 -6.619 -7.266 1.00 90.62 90 SER A N 1
ATOM 762 C CA . SER A 1 90 ? 12.525 -6.944 -8.425 1.00 90.62 90 SER A CA 1
ATOM 763 C C . SER A 1 90 ? 12.103 -8.316 -8.954 1.00 90.62 90 SER A C 1
ATOM 765 O O . SER A 1 90 ? 11.834 -9.232 -8.178 1.00 90.62 90 SER A O 1
ATOM 767 N N . LEU A 1 91 ? 12.025 -8.417 -10.272 1.00 86.44 91 LEU A N 1
ATOM 768 C CA . LEU A 1 91 ? 11.779 -9.619 -11.044 1.00 86.44 91 LEU A CA 1
ATOM 769 C C . LEU A 1 91 ? 12.997 -9.852 -11.922 1.00 86.44 91 LEU A C 1
ATOM 771 O O . LEU A 1 91 ? 13.187 -9.173 -12.934 1.00 86.44 91 LEU A O 1
ATOM 775 N N . LYS A 1 92 ? 13.825 -10.820 -11.547 1.00 81.12 92 LYS A N 1
ATOM 776 C CA . LYS A 1 92 ? 14.898 -11.289 -12.420 1.00 81.12 92 LYS A CA 1
ATOM 777 C C . LYS A 1 92 ? 14.310 -12.240 -13.451 1.00 81.12 92 LYS A C 1
ATOM 779 O O . LYS A 1 92 ? 13.435 -13.042 -13.128 1.00 81.12 92 LYS A O 1
ATOM 784 N N . SER A 1 93 ? 14.793 -12.152 -14.687 1.00 62.09 93 SER A N 1
ATOM 785 C CA . SER A 1 93 ? 14.413 -13.072 -15.766 1.00 62.09 93 SER A CA 1
ATOM 786 C C . SER A 1 93 ? 14.661 -14.524 -15.324 1.00 62.09 93 SER A C 1
ATOM 788 O O . SER A 1 93 ? 15.805 -14.964 -15.283 1.00 62.09 93 SER A O 1
ATOM 790 N N . GLY A 1 94 ? 13.600 -15.237 -14.925 1.00 59.25 94 GLY A N 1
ATOM 791 C CA . GLY A 1 94 ? 13.664 -16.601 -14.380 1.00 59.25 94 GLY A CA 1
ATOM 792 C C . GLY A 1 94 ? 12.880 -16.820 -13.079 1.00 59.25 94 GLY A C 1
ATOM 793 O O . GLY A 1 94 ? 12.471 -17.946 -12.808 1.00 59.25 94 GLY A O 1
ATOM 794 N N . GLU A 1 95 ? 12.589 -15.768 -12.308 1.00 55.28 95 GLU A N 1
ATOM 795 C CA . GLU A 1 95 ? 11.752 -15.859 -11.104 1.00 55.28 95 GLU A CA 1
ATOM 796 C C . GLU A 1 95 ? 10.305 -15.472 -11.432 1.00 55.28 95 GLU A C 1
ATOM 798 O O . GLU A 1 95 ? 9.901 -14.313 -11.359 1.00 55.28 95 GLU A O 1
ATOM 803 N N . SER A 1 96 ? 9.502 -16.465 -11.813 1.00 48.28 96 SER A N 1
ATOM 804 C CA . SER A 1 96 ? 8.046 -16.309 -11.839 1.00 48.28 96 SER A CA 1
ATOM 805 C C . SER A 1 96 ? 7.548 -16.278 -10.394 1.00 48.28 96 SER A C 1
ATOM 807 O O . SER A 1 96 ? 7.775 -17.237 -9.654 1.00 48.28 96 SER A O 1
ATOM 809 N N . PHE A 1 97 ? 6.859 -15.213 -9.967 1.00 51.72 97 PHE A N 1
ATOM 810 C CA . PHE A 1 97 ? 6.118 -15.252 -8.703 1.00 51.72 97 PHE A CA 1
ATOM 811 C C . PHE A 1 97 ? 4.970 -16.259 -8.843 1.00 51.72 97 PHE A C 1
ATOM 813 O O . PHE A 1 97 ? 3.854 -15.903 -9.210 1.00 51.72 97 PHE A O 1
ATOM 820 N N . ILE A 1 98 ? 5.231 -17.525 -8.521 1.00 54.03 98 ILE A N 1
ATOM 821 C CA . ILE A 1 98 ? 4.167 -18.456 -8.166 1.00 54.03 98 ILE A CA 1
ATOM 822 C C . ILE A 1 98 ? 3.609 -17.958 -6.838 1.00 54.03 98 ILE A C 1
ATOM 824 O O . ILE A 1 98 ? 4.293 -18.019 -5.815 1.00 54.03 98 ILE A O 1
ATOM 828 N N . LYS A 1 99 ? 2.380 -17.446 -6.875 1.00 47.06 99 LYS A N 1
ATOM 829 C CA . LYS A 1 99 ? 1.350 -17.656 -5.848 1.00 47.06 99 LYS A CA 1
ATOM 830 C C . LYS A 1 99 ? 0.027 -17.075 -6.344 1.00 47.06 99 LYS A C 1
ATOM 832 O O . LYS A 1 99 ? -0.473 -16.086 -5.823 1.00 47.06 99 LYS A O 1
ATOM 837 N N . GLU A 1 100 ? -0.549 -17.743 -7.337 1.00 40.12 100 GLU A N 1
ATOM 838 C CA . GLU A 1 100 ? -2.001 -17.867 -7.399 1.00 40.12 100 GLU A CA 1
ATOM 839 C C . GLU A 1 100 ? -2.358 -19.001 -6.429 1.00 40.12 100 GLU A C 1
ATOM 841 O O . GLU A 1 100 ? -2.058 -20.169 -6.669 1.00 40.12 100 GLU A O 1
ATOM 846 N N . ARG A 1 101 ? -2.878 -18.651 -5.253 1.00 37.25 101 ARG A N 1
ATOM 847 C CA . ARG A 1 101 ? -3.667 -19.577 -4.440 1.00 37.25 101 ARG A CA 1
ATOM 848 C C . ARG A 1 101 ? -5.069 -18.988 -4.436 1.00 37.25 101 ARG A C 1
ATOM 850 O O . ARG A 1 101 ? -5.333 -18.062 -3.671 1.00 37.25 101 ARG A O 1
ATOM 857 N N . ILE A 1 102 ? -5.867 -19.455 -5.391 1.00 41.41 102 ILE A N 1
ATOM 858 C CA . ILE A 1 102 ? -7.329 -19.429 -5.322 1.00 41.41 102 ILE A CA 1
ATOM 859 C C . ILE A 1 102 ? -7.740 -20.476 -4.286 1.00 41.41 102 ILE A C 1
ATOM 861 O O . ILE A 1 102 ? -7.087 -21.549 -4.262 1.00 41.41 102 ILE A O 1
#

Organism: NCBI:txid1049986

pLDDT: mean 86.71, std 16.83, range [37.25, 97.88]

Solvent-accessible surface area (backbone atoms only — not comparable to full-atom values): 6011 Å² total; per-residue (Å²): 135,84,83,72,78,75,75,70,65,45,36,29,35,41,36,39,36,44,35,34,24,46,77,84,39,81,74,46,75,50,77,46,71,51,88,63,74,28,79,45,71,66,58,54,48,52,50,53,52,50,54,51,52,49,35,54,74,77,44,80,37,42,76,33,93,50,92,87,32,59,28,30,26,74,33,78,94,62,31,43,29,40,33,33,28,80,41,81,42,80,35,50,82,86,60,76,87,84,74,89,79,130

Mean predicted aligned error: 7.73 Å

Nearest PDB structures (foldseek):
  4ysi-assembly1_A  TM=2.851E-01  e=4.634E-01  Homo sapiens
  2f1z-assembly1_A  TM=3.048E-01  e=9.402E-01  Homo sapiens
  2xxn-assembly1_A  TM=3.034E-01  e=8.863E-01  Homo sapiens
  6lgw-assembly2_F  TM=2.147E-01  e=3.648E+00  Lyssavirus rabies
  8euy-assembly1_S  TM=2.658E-01  e=7.400E+00  Schizosaccharomyces pombe